Protein AF-A0A094QN52-F1 (afdb_monomer)

Sequence 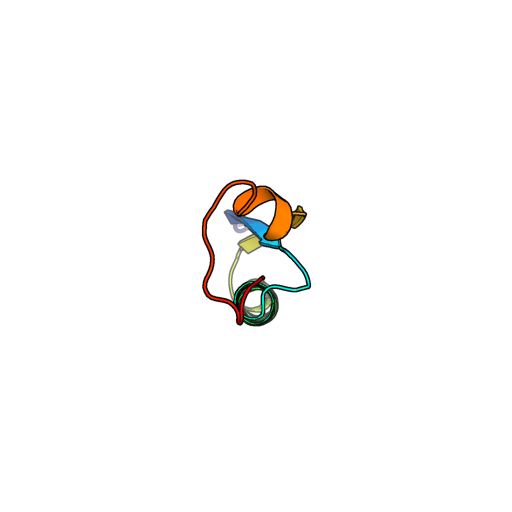(58 aa):
MTETKTTADFWFDPICPWAWIASRWMLEVEQVRPVTTNWHVMSLAVLNDGRELPEKYI

Mean predicted aligned error: 3.84 Å

Nearest PDB structures (foldseek):
  3k1m-assembly1_B  TM=5.103E-01  e=2.550E+00  Acinetobacter baylyi ADP1
  4n82-assembly1_B  TM=3.185E-01  e=5.858E+00  Streptococcus sanguinis SK36

pLDDT: mean 94.3, std 7.73, range [55.34, 98.69]

Structure (mmCIF, N/CA/C/O backbone):
data_AF-A0A094QN52-F1
#
_entry.id   AF-A0A094QN52-F1
#
loop_
_atom_site.group_PDB
_atom_site.id
_atom_site.type_symbol
_atom_site.label_atom_id
_atom_site.label_alt_id
_atom_site.label_comp_id
_atom_site.label_asym_id
_atom_site.label_entity_id
_atom_site.label_seq_id
_atom_site.pdbx_PDB_ins_code
_atom_site.Cartn_x
_atom_site.Cartn_y
_atom_site.Cartn_z
_atom_site.occupancy
_atom_site.B_iso_or_equiv
_atom_site.auth_seq_id
_atom_site.auth_comp_id
_atom_site.auth_asym_id
_atom_site.auth_atom_id
_atom_site.pdbx_PDB_model_num
ATOM 1 N N . MET A 1 1 ? -15.274 1.025 26.841 1.00 55.34 1 MET A N 1
ATOM 2 C CA . MET A 1 1 ? -13.912 0.528 26.560 1.00 55.34 1 MET A CA 1
ATOM 3 C C . MET A 1 1 ? -13.532 1.051 25.189 1.00 55.34 1 MET A C 1
ATOM 5 O O . MET A 1 1 ? -14.299 0.830 24.264 1.00 55.34 1 MET A O 1
ATOM 9 N N . THR A 1 2 ? -12.455 1.822 25.063 1.00 67.19 2 THR A N 1
ATOM 10 C CA . THR A 1 2 ? -11.925 2.223 23.751 1.00 67.19 2 THR A CA 1
ATOM 11 C C . THR A 1 2 ? -11.347 0.994 23.064 1.00 67.19 2 THR A C 1
ATOM 13 O O . THR A 1 2 ? -10.506 0.310 23.640 1.00 67.19 2 THR A O 1
ATOM 16 N N . GLU A 1 3 ? -11.840 0.692 21.869 1.00 80.00 3 GLU A N 1
ATOM 17 C CA . GLU A 1 3 ? -11.364 -0.421 21.054 1.00 80.00 3 GLU A CA 1
ATOM 18 C C . GLU A 1 3 ? -9.966 -0.089 20.511 1.00 80.00 3 GLU A C 1
ATOM 20 O O . GLU A 1 3 ? -9.764 0.953 19.883 1.00 80.00 3 GLU A O 1
ATOM 25 N N . THR A 1 4 ? -8.978 -0.938 20.803 1.00 88.06 4 THR A N 1
ATOM 26 C CA . THR A 1 4 ? -7.612 -0.764 20.294 1.00 88.06 4 THR A CA 1
ATOM 27 C C . THR A 1 4 ? -7.604 -1.050 18.800 1.00 88.06 4 THR A C 1
ATOM 29 O O . THR A 1 4 ? -7.867 -2.180 18.390 1.00 88.06 4 THR A O 1
ATOM 32 N N . LYS A 1 5 ? -7.287 -0.040 17.985 1.00 93.00 5 LYS A N 1
ATOM 33 C CA . LYS A 1 5 ? -7.177 -0.219 16.536 1.00 93.00 5 LYS A CA 1
ATOM 34 C C . LYS A 1 5 ? -5.867 -0.906 16.159 1.00 93.00 5 LYS A C 1
ATOM 36 O O . LYS A 1 5 ? -4.805 -0.521 16.644 1.00 93.00 5 LYS A O 1
ATOM 41 N N . THR A 1 6 ? -5.934 -1.891 15.269 1.00 97.44 6 THR A N 1
ATOM 42 C CA . THR A 1 6 ? -4.754 -2.484 14.626 1.00 97.44 6 THR A CA 1
ATOM 43 C C . THR A 1 6 ? -4.293 -1.598 13.468 1.00 97.44 6 THR A C 1
ATOM 45 O O . THR A 1 6 ? -5.119 -1.105 12.703 1.00 97.44 6 THR A O 1
ATOM 48 N N . THR A 1 7 ? -2.985 -1.400 13.310 1.00 98.00 7 THR A N 1
ATOM 49 C CA . THR A 1 7 ? -2.430 -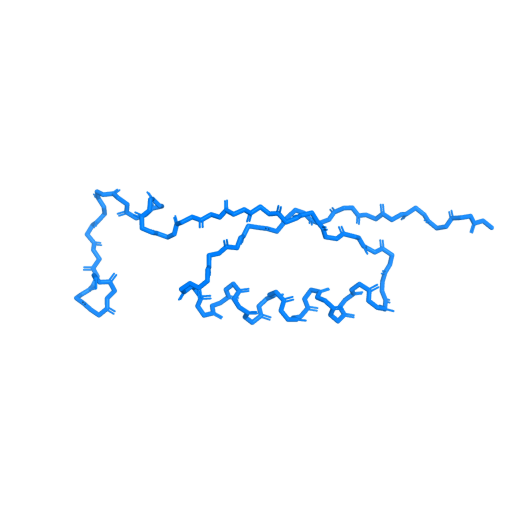0.684 12.151 1.00 98.00 7 THR A CA 1
ATOM 50 C C . THR A 1 7 ? -2.170 -1.657 11.004 1.00 98.00 7 THR A C 1
ATOM 52 O O . THR A 1 7 ? -1.560 -2.704 11.217 1.00 98.00 7 THR A O 1
ATOM 55 N N . ALA A 1 8 ? -2.609 -1.307 9.796 1.00 98.06 8 ALA A N 1
ATOM 56 C CA . ALA A 1 8 ? -2.281 -2.011 8.561 1.00 98.06 8 ALA A CA 1
A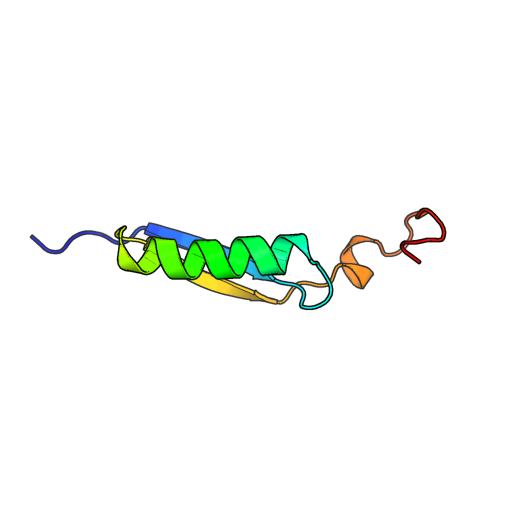TOM 57 C C . ALA A 1 8 ? -1.368 -1.135 7.693 1.00 98.06 8 ALA A C 1
ATOM 59 O O . ALA A 1 8 ? -1.808 -0.119 7.159 1.00 98.06 8 ALA A O 1
ATOM 60 N N . ASP A 1 9 ? -0.101 -1.514 7.548 1.00 98.50 9 ASP A N 1
ATOM 61 C CA . ASP A 1 9 ? 0.818 -0.834 6.636 1.00 98.50 9 ASP A CA 1
ATOM 62 C C . ASP A 1 9 ? 0.553 -1.267 5.188 1.00 98.50 9 ASP A C 1
ATOM 64 O O . ASP A 1 9 ? 0.628 -2.450 4.847 1.00 98.50 9 ASP A O 1
ATOM 68 N N . PHE A 1 10 ? 0.230 -0.303 4.329 1.00 98.56 10 PHE A N 1
ATOM 69 C CA . PHE A 1 10 ? -0.200 -0.540 2.957 1.00 98.56 10 PHE A CA 1
ATOM 70 C C . PHE A 1 10 ? 0.748 0.143 1.969 1.00 98.56 10 PHE A C 1
ATOM 72 O O . PHE A 1 10 ? 0.739 1.366 1.832 1.00 98.56 10 PHE A O 1
ATOM 79 N N . TRP A 1 11 ? 1.531 -0.650 1.235 1.00 98.50 11 TRP A N 1
ATOM 80 C CA . TRP A 1 11 ? 2.386 -0.163 0.150 1.00 98.50 11 TRP A CA 1
ATOM 81 C C . TRP A 1 11 ? 1.615 -0.101 -1.166 1.00 98.50 11 TRP A C 1
ATOM 83 O O . TRP A 1 11 ? 1.065 -1.101 -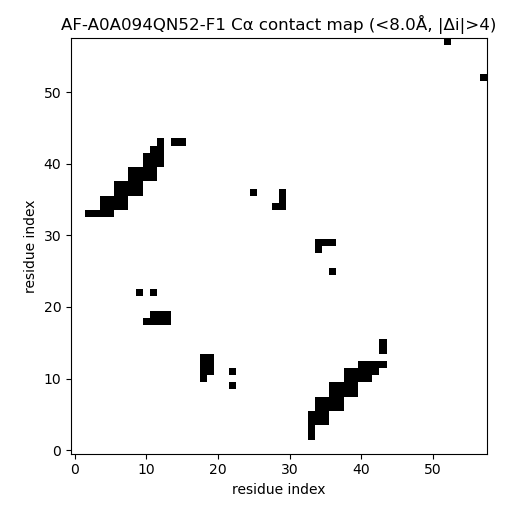1.626 1.00 98.50 11 TRP A O 1
ATOM 93 N N . PHE A 1 12 ? 1.589 1.076 -1.782 1.00 98.50 12 PHE A N 1
ATOM 94 C CA . PHE A 1 12 ? 0.757 1.364 -2.941 1.00 98.50 12 PHE A CA 1
ATOM 95 C C . PHE A 1 12 ? 1.570 1.957 -4.098 1.00 98.50 12 PHE A C 1
ATOM 97 O O . PHE A 1 12 ? 2.274 2.953 -3.924 1.00 98.50 12 PHE A O 1
ATOM 104 N N . ASP A 1 13 ? 1.428 1.354 -5.280 1.00 98.25 13 ASP A N 1
ATOM 105 C CA . ASP A 1 13 ? 1.859 1.907 -6.568 1.00 98.25 13 ASP A CA 1
ATOM 106 C C . ASP A 1 13 ? 0.608 2.130 -7.443 1.00 98.25 13 ASP A C 1
ATOM 108 O O . ASP A 1 13 ? -0.136 1.166 -7.667 1.00 98.25 13 ASP A O 1
ATOM 112 N N . PRO A 1 14 ? 0.364 3.356 -7.952 1.00 96.75 14 PRO A N 1
ATOM 113 C CA . PRO A 1 14 ? -0.787 3.672 -8.801 1.00 96.75 14 PRO A CA 1
ATOM 114 C C . PRO A 1 14 ? -0.906 2.847 -10.091 1.00 96.75 14 PRO A C 1
ATOM 116 O O . PRO A 1 14 ? -2.010 2.711 -10.614 1.00 96.75 14 PRO A O 1
ATOM 119 N N . ILE A 1 15 ? 0.198 2.311 -10.620 1.00 95.00 15 ILE A N 1
ATOM 120 C CA . ILE A 1 15 ? 0.217 1.496 -11.846 1.00 95.00 15 ILE A CA 1
ATOM 121 C C . ILE A 1 15 ? -0.210 0.050 -11.558 1.00 95.00 15 ILE A C 1
ATOM 123 O O . ILE A 1 15 ? -0.668 -0.655 -12.456 1.00 95.00 15 ILE A O 1
ATOM 127 N N . CYS A 1 16 ? -0.099 -0.413 -10.309 1.00 96.06 16 CYS A N 1
ATOM 128 C CA . CYS A 1 16 ? -0.422 -1.786 -9.946 1.00 96.06 16 CYS A CA 1
ATOM 129 C C . CYS A 1 16 ? -1.948 -1.995 -9.837 1.00 96.06 16 CYS A C 1
ATOM 131 O O . CYS A 1 16 ? -2.564 -1.525 -8.873 1.00 96.06 16 CYS A O 1
ATOM 133 N N . PRO A 1 17 ? -2.583 -2.779 -10.733 1.00 96.88 17 PRO A N 1
ATOM 134 C CA . PRO A 1 17 ? -4.030 -3.004 -10.672 1.00 96.88 17 PRO A CA 1
ATOM 135 C C . PRO A 1 17 ? -4.446 -3.756 -9.399 1.00 96.88 17 PRO A C 1
ATOM 137 O O . PRO A 1 17 ? -5.532 -3.541 -8.862 1.00 96.88 17 PRO A O 1
ATOM 140 N N . TRP A 1 18 ? -3.566 -4.609 -8.874 1.00 97.25 18 TRP A N 1
ATOM 141 C CA . TRP A 1 18 ? -3.815 -5.366 -7.649 1.00 97.25 18 TRP A CA 1
ATOM 142 C C . TRP A 1 18 ? -3.773 -4.475 -6.410 1.00 97.25 18 TRP A C 1
ATOM 144 O O . TRP A 1 18 ? -4.655 -4.579 -5.557 1.00 97.25 18 TRP A O 1
ATOM 154 N N . ALA A 1 19 ? -2.799 -3.560 -6.338 1.00 97.75 19 ALA A N 1
ATOM 155 C CA . ALA A 1 19 ? -2.731 -2.575 -5.264 1.00 97.75 19 ALA A CA 1
ATOM 156 C C . ALA A 1 19 ? -3.949 -1.641 -5.303 1.00 97.75 19 ALA A C 1
ATOM 158 O O . ALA A 1 19 ? -4.489 -1.314 -4.248 1.00 97.75 19 ALA A O 1
ATOM 159 N N . TRP A 1 20 ? -4.447 -1.281 -6.495 1.00 98.06 20 TRP A N 1
ATOM 160 C CA . TRP A 1 20 ? -5.694 -0.523 -6.637 1.00 98.06 20 TRP A CA 1
ATOM 161 C C . TRP A 1 20 ? -6.883 -1.246 -6.004 1.00 98.06 20 TRP A C 1
ATOM 163 O O . TRP A 1 20 ? -7.524 -0.689 -5.109 1.00 98.06 20 TRP A O 1
ATOM 173 N N . ILE A 1 21 ? -7.146 -2.492 -6.410 1.00 98.56 21 ILE A N 1
ATOM 174 C CA . ILE A 1 21 ? -8.269 -3.291 -5.894 1.00 98.56 21 ILE A CA 1
ATOM 175 C C . ILE A 1 21 ? -8.156 -3.461 -4.375 1.00 98.56 21 ILE A C 1
ATOM 177 O O . ILE A 1 21 ? -9.112 -3.182 -3.650 1.00 98.56 21 ILE A O 1
ATOM 181 N N . ALA A 1 22 ? -6.975 -3.847 -3.886 1.00 98.50 22 ALA A N 1
ATOM 182 C CA . ALA A 1 22 ? -6.728 -4.011 -2.459 1.00 98.50 22 ALA A CA 1
ATOM 183 C C . ALA A 1 22 ? -6.897 -2.691 -1.686 1.00 98.50 22 ALA A C 1
ATOM 185 O O . ALA A 1 22 ? -7.454 -2.708 -0.593 1.00 98.50 22 ALA A O 1
ATOM 186 N N . SER A 1 23 ? -6.505 -1.544 -2.259 1.00 98.38 23 SER A N 1
ATOM 187 C CA . SER A 1 23 ? -6.687 -0.238 -1.610 1.00 98.38 23 SER A CA 1
ATOM 188 C C . SER A 1 23 ? -8.163 0.101 -1.421 1.00 98.38 23 SER A C 1
ATOM 190 O O . SER A 1 23 ? -8.541 0.614 -0.374 1.00 98.38 23 SER A O 1
A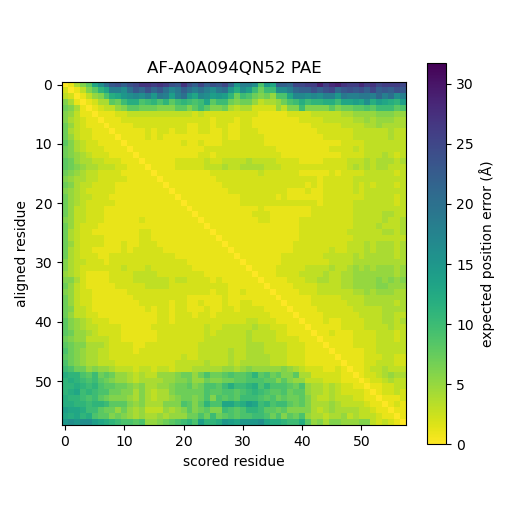TOM 192 N N . ARG A 1 24 ? -9.012 -0.202 -2.417 1.00 98.50 24 ARG A N 1
ATOM 193 C CA . ARG A 1 24 ? -10.457 0.043 -2.323 1.00 98.50 24 ARG A CA 1
ATOM 194 C C . ARG A 1 24 ? -11.077 -0.855 -1.262 1.00 98.50 24 ARG A C 1
ATOM 196 O O . ARG A 1 24 ? -11.832 -0.372 -0.431 1.00 98.50 24 ARG A O 1
ATOM 203 N N . TRP A 1 25 ? -10.693 -2.129 -1.244 1.00 98.62 25 TRP A N 1
ATOM 204 C CA . TRP A 1 25 ? -11.120 -3.061 -0.205 1.00 98.62 25 TRP A CA 1
ATOM 205 C C . TRP A 1 25 ? -10.698 -2.610 1.201 1.00 98.62 25 TRP A C 1
ATOM 207 O O . TRP A 1 25 ? -11.521 -2.644 2.112 1.00 98.62 25 TRP A O 1
ATOM 217 N N . MET A 1 26 ? -9.461 -2.139 1.385 1.00 98.50 26 MET A N 1
ATOM 218 C CA . MET A 1 26 ? -8.972 -1.695 2.694 1.00 98.50 26 MET A CA 1
ATOM 219 C C . MET A 1 26 ? -9.776 -0.502 3.238 1.00 98.50 26 M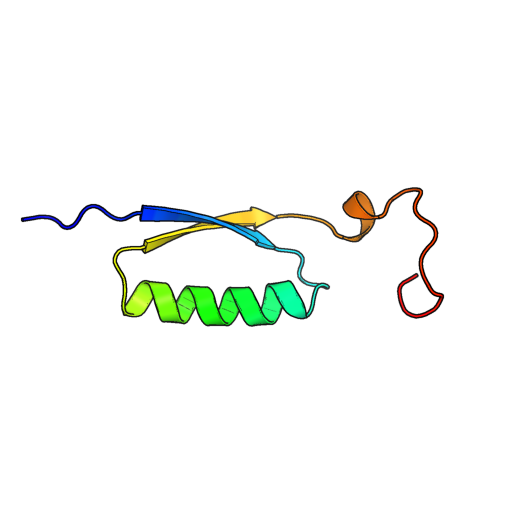ET A C 1
ATOM 221 O O . MET A 1 26 ? -10.104 -0.479 4.421 1.00 98.50 26 MET A O 1
ATOM 225 N N . LEU A 1 27 ? -10.191 0.433 2.373 1.00 98.25 27 LEU A N 1
ATOM 226 C CA . LEU A 1 27 ? -11.079 1.538 2.765 1.00 98.25 27 LEU A CA 1
ATOM 227 C C . LEU A 1 27 ? -12.469 1.063 3.221 1.00 98.25 27 LEU A C 1
ATOM 229 O O . LEU A 1 27 ? -13.062 1.669 4.109 1.00 98.25 27 LEU A O 1
ATOM 233 N N . GLU A 1 28 ? -12.998 -0.022 2.651 1.00 98.69 28 GLU A N 1
ATOM 234 C CA . GLU A 1 28 ? -14.243 -0.636 3.138 1.00 98.69 28 GLU A CA 1
ATOM 235 C C . GLU A 1 28 ? -14.032 -1.351 4.479 1.00 98.69 28 GLU A C 1
ATOM 237 O O . GLU A 1 28 ? -14.875 -1.276 5.371 1.00 98.69 28 GLU A O 1
ATOM 242 N N . VAL A 1 29 ? -12.883 -2.008 4.667 1.00 98.38 29 VAL A N 1
ATOM 243 C CA . VAL A 1 29 ? -12.541 -2.688 5.926 1.00 98.38 29 VAL A CA 1
ATOM 244 C C . VAL A 1 29 ? -12.454 -1.707 7.096 1.00 98.38 29 VAL A C 1
ATOM 246 O O . VAL A 1 29 ? -12.980 -2.022 8.165 1.00 98.38 29 VAL A O 1
ATOM 249 N N . GLU A 1 30 ? -11.857 -0.525 6.914 1.00 97.81 30 GLU A N 1
ATOM 250 C CA . GLU A 1 30 ? -11.781 0.511 7.962 1.00 97.81 30 GLU A CA 1
ATOM 251 C C . GLU A 1 30 ? -13.155 0.955 8.484 1.00 97.81 30 GLU A C 1
ATOM 253 O O . GLU A 1 30 ? -13.275 1.367 9.637 1.00 97.81 30 GLU A O 1
ATOM 258 N N . GLN A 1 31 ? -14.204 0.850 7.663 1.00 97.25 31 GLN A N 1
ATOM 259 C CA . GLN A 1 31 ? -15.566 1.215 8.058 1.00 97.25 31 GLN A CA 1
ATOM 260 C C . GLN A 1 31 ? -16.215 0.167 8.973 1.00 97.25 31 GLN A C 1
ATOM 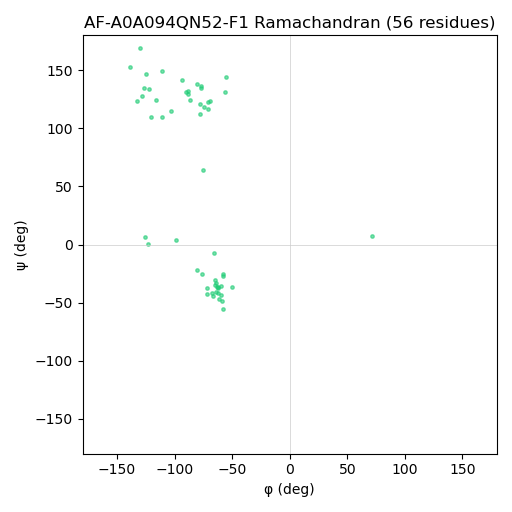262 O O . GLN A 1 31 ? -17.123 0.494 9.735 1.00 97.25 31 GLN A O 1
ATOM 267 N N . VAL A 1 32 ? -15.773 -1.095 8.905 1.00 97.81 32 VAL A N 1
ATOM 268 C CA . VAL A 1 32 ? -16.435 -2.230 9.577 1.00 97.81 32 VAL A CA 1
ATOM 269 C C . VAL A 1 32 ? -15.533 -3.007 10.540 1.00 97.81 32 VAL A C 1
ATOM 271 O O . VAL A 1 32 ? -15.981 -3.997 11.128 1.00 97.81 32 VAL A O 1
ATOM 274 N N . ARG A 1 33 ? -14.267 -2.613 10.711 1.00 97.31 33 ARG A N 1
ATOM 275 C CA . ARG A 1 33 ? -13.297 -3.240 11.624 1.00 97.31 33 ARG A CA 1
ATOM 276 C C . ARG A 1 33 ? -12.460 -2.180 12.348 1.00 97.31 33 ARG A C 1
ATOM 278 O O . ARG A 1 33 ? -12.213 -1.119 11.782 1.00 97.31 33 ARG A O 1
ATOM 285 N N . PRO A 1 34 ? -11.953 -2.467 13.560 1.00 97.19 34 PRO A N 1
ATOM 286 C CA . PRO A 1 34 ? -11.052 -1.573 14.287 1.00 97.19 34 PRO A CA 1
ATOM 287 C C . PRO A 1 34 ? -9.635 -1.609 13.694 1.00 97.19 34 PRO A C 1
ATOM 289 O O . PRO A 1 34 ? -8.681 -2.048 14.333 1.00 97.19 34 PRO A O 1
ATOM 292 N N . VAL A 1 35 ? -9.488 -1.164 12.449 1.00 97.31 35 VAL A N 1
ATOM 293 C CA . VAL A 1 35 ? -8.210 -1.078 11.736 1.00 97.31 35 VAL A CA 1
ATOM 294 C C . VAL A 1 35 ? -8.008 0.356 11.251 1.00 97.31 35 VAL A C 1
ATOM 296 O O . VAL A 1 35 ? -8.975 1.049 10.938 1.00 97.31 35 VAL A O 1
ATOM 299 N N . THR A 1 36 ? -6.756 0.806 11.213 1.00 97.81 36 THR A N 1
ATOM 300 C CA . THR A 1 36 ? -6.346 2.048 10.548 1.00 97.81 36 THR A CA 1
ATOM 301 C C . THR A 1 36 ? -5.218 1.735 9.574 1.00 97.81 36 THR A C 1
ATOM 303 O O . THR A 1 36 ? -4.263 1.041 9.926 1.00 97.81 36 THR A O 1
ATOM 306 N N . THR A 1 37 ? -5.300 2.273 8.368 1.00 98.31 37 THR A N 1
ATOM 307 C CA . THR A 1 37 ? -4.313 2.085 7.309 1.00 98.31 37 THR A CA 1
ATOM 308 C C . THR A 1 37 ? -3.228 3.144 7.412 1.00 98.31 37 THR A C 1
ATOM 310 O O . THR A 1 37 ? -3.505 4.342 7.477 1.00 98.31 37 THR A O 1
ATOM 313 N N . ASN A 1 38 ? -1.978 2.699 7.393 1.00 98.56 38 ASN A N 1
ATOM 314 C CA . ASN A 1 38 ? -0.811 3.547 7.230 1.00 98.56 38 ASN A CA 1
ATOM 315 C C . ASN A 1 38 ? -0.298 3.398 5.795 1.00 98.56 38 ASN A C 1
ATOM 317 O O . ASN A 1 38 ? 0.102 2.309 5.387 1.00 98.56 38 ASN A O 1
ATOM 321 N N . TRP A 1 39 ? -0.356 4.473 5.013 1.00 98.44 39 TRP A N 1
ATOM 322 C CA . TRP A 1 39 ? -0.060 4.421 3.584 1.00 98.44 39 TRP A CA 1
ATOM 323 C C . TRP A 1 39 ? 1.416 4.676 3.307 1.00 98.44 39 TRP A C 1
ATOM 325 O O . TRP A 1 39 ? 1.979 5.683 3.733 1.00 98.44 39 TRP A O 1
ATOM 335 N N . HIS A 1 40 ? 2.005 3.801 2.500 1.00 98.50 40 HIS A N 1
ATOM 336 C CA . HIS A 1 40 ? 3.374 3.905 2.018 1.00 98.50 40 HIS A CA 1
ATOM 337 C C . HIS A 1 40 ? 3.372 3.926 0.497 1.00 98.50 40 HIS A C 1
ATOM 339 O O . HIS A 1 40 ? 2.718 3.109 -0.150 1.00 98.50 40 HIS A O 1
ATOM 345 N N . VAL A 1 41 ? 4.133 4.837 -0.098 1.00 98.12 41 VAL A N 1
ATOM 346 C CA . VAL A 1 41 ? 4.357 4.804 -1.546 1.00 98.12 41 VAL A CA 1
ATOM 347 C C . VAL A 1 41 ? 5.379 3.713 -1.852 1.00 98.12 41 VAL A C 1
ATOM 349 O O . VAL A 1 41 ? 6.397 3.594 -1.170 1.00 98.12 41 VAL A O 1
ATOM 352 N N . MET A 1 42 ? 5.118 2.919 -2.885 1.00 97.75 42 MET A N 1
ATOM 353 C CA . MET A 1 42 ? 6.079 1.972 -3.448 1.00 97.75 42 MET A CA 1
ATOM 354 C C . MET A 1 42 ? 6.157 2.136 -4.965 1.00 97.75 42 MET A C 1
ATOM 356 O O . MET A 1 42 ? 5.341 2.839 -5.558 1.00 97.75 42 MET A O 1
ATOM 360 N N . SER A 1 43 ? 7.152 1.503 -5.586 1.00 96.69 43 SER A N 1
ATOM 361 C CA . SER A 1 43 ? 7.295 1.484 -7.039 1.00 96.69 43 SER A CA 1
ATOM 362 C C . SER A 1 43 ? 7.555 0.065 -7.529 1.00 96.69 43 SER A C 1
ATOM 364 O O . SER A 1 43 ? 8.533 -0.568 -7.129 1.00 96.69 43 SER A O 1
ATOM 366 N N . LEU A 1 44 ? 6.705 -0.417 -8.430 1.00 95.31 44 LEU A N 1
ATOM 367 C CA . LEU A 1 44 ? 6.909 -1.646 -9.183 1.00 95.31 44 LEU A CA 1
ATOM 368 C C . LEU A 1 44 ? 8.116 -1.536 -10.111 1.00 95.31 44 LEU A C 1
ATOM 370 O O . LEU A 1 44 ? 8.825 -2.522 -10.275 1.00 95.31 44 LEU A O 1
ATOM 374 N N . ALA A 1 45 ? 8.373 -0.355 -10.681 1.00 93.44 45 ALA A N 1
ATOM 375 C CA . ALA A 1 45 ? 9.551 -0.128 -11.514 1.00 93.44 45 ALA A CA 1
ATOM 376 C C . ALA A 1 45 ? 10.838 -0.351 -10.707 1.00 93.44 45 ALA A C 1
ATOM 378 O O . ALA A 1 45 ? 11.705 -1.100 -11.138 1.00 93.44 45 ALA A O 1
ATOM 379 N N . VAL A 1 46 ? 10.919 0.208 -9.492 1.00 95.50 46 VAL A N 1
ATOM 380 C CA . VAL A 1 46 ? 12.059 -0.029 -8.587 1.00 95.50 46 VAL A CA 1
ATOM 381 C C . VAL A 1 46 ? 12.097 -1.479 -8.100 1.00 95.50 46 VAL A C 1
ATOM 383 O O . VAL A 1 46 ? 13.163 -2.081 -8.053 1.00 95.50 46 VAL A O 1
ATOM 386 N N . LEU A 1 47 ? 10.948 -2.075 -7.758 1.00 94.06 47 LEU A N 1
ATOM 387 C CA . LEU A 1 47 ? 10.879 -3.476 -7.319 1.00 94.06 47 LEU A CA 1
ATOM 388 C C . LEU A 1 47 ? 11.402 -4.449 -8.385 1.00 94.06 47 LEU A C 1
ATOM 390 O O . LEU A 1 47 ? 11.972 -5.490 -8.047 1.00 94.06 47 LEU A O 1
ATOM 394 N N . ASN A 1 48 ? 11.151 -4.134 -9.654 1.00 94.06 48 ASN A N 1
ATOM 395 C CA . ASN A 1 48 ? 11.510 -4.971 -10.788 1.00 94.06 48 ASN A CA 1
ATOM 396 C C . ASN A 1 48 ? 12.807 -4.550 -11.481 1.00 94.06 48 ASN A C 1
ATOM 398 O O . ASN A 1 48 ? 13.170 -5.174 -12.476 1.00 94.06 48 ASN A O 1
ATOM 402 N N . ASP A 1 49 ? 13.513 -3.545 -10.966 1.00 94.50 49 ASP A N 1
ATOM 403 C CA . ASP A 1 49 ? 14.780 -3.114 -11.541 1.00 94.50 49 ASP A CA 1
ATOM 404 C C . ASP A 1 49 ? 15.770 -4.292 -11.623 1.00 94.50 49 ASP A C 1
ATOM 406 O O . ASP A 1 49 ? 15.919 -5.082 -10.685 1.00 94.50 49 ASP A O 1
ATOM 410 N N . GLY A 1 50 ? 16.386 -4.462 -12.794 1.00 92.75 50 GLY A N 1
ATOM 411 C CA . GLY A 1 50 ? 17.283 -5.580 -13.101 1.00 92.75 50 GLY A CA 1
ATOM 412 C C . GLY A 1 50 ? 16.628 -6.960 -13.270 1.00 92.75 50 GLY A C 1
ATOM 413 O O . GLY A 1 50 ? 17.353 -7.948 -13.395 1.00 92.75 50 GLY A O 1
ATOM 414 N N . ARG A 1 51 ? 15.291 -7.075 -13.281 1.00 94.00 51 ARG A N 1
ATOM 415 C CA . ARG A 1 51 ? 14.590 -8.343 -13.557 1.00 94.00 51 ARG A CA 1
ATOM 416 C C . ARG A 1 51 ? 14.225 -8.472 -15.031 1.00 94.00 51 ARG A C 1
ATOM 418 O O . ARG A 1 51 ? 13.761 -7.519 -15.648 1.00 94.00 51 ARG A O 1
ATOM 425 N N . GLU A 1 52 ? 14.341 -9.683 -15.570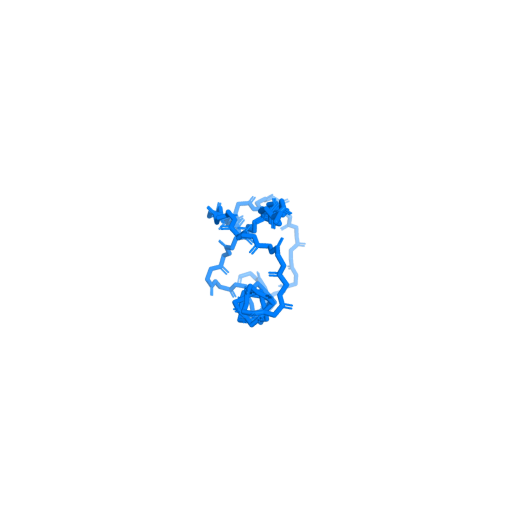 1.00 92.06 52 GLU A N 1
ATOM 426 C CA . GLU A 1 52 ? 13.729 -10.004 -16.860 1.00 92.06 52 GLU A CA 1
ATOM 427 C C . GLU A 1 52 ? 12.214 -10.157 -16.685 1.00 92.06 52 GLU A C 1
ATOM 429 O O . GLU A 1 52 ? 11.740 -11.014 -15.932 1.00 92.06 52 GLU A O 1
ATOM 434 N N . LEU A 1 53 ? 11.450 -9.307 -17.372 1.00 89.75 53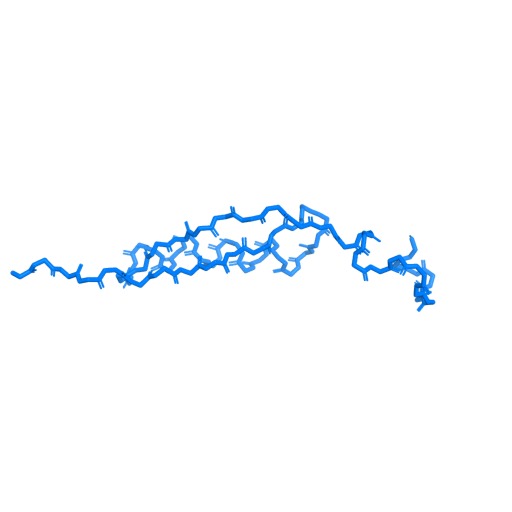 LEU A N 1
ATOM 435 C CA . LEU A 1 53 ? 9.992 -9.323 -17.357 1.00 89.75 53 LEU A CA 1
ATOM 436 C C . LEU A 1 53 ? 9.443 -9.766 -18.721 1.00 89.75 53 LEU A C 1
ATOM 438 O O . LEU A 1 53 ? 10.049 -9.482 -19.755 1.00 89.75 53 LEU A O 1
ATOM 442 N N . PRO A 1 54 ? 8.269 -10.424 -18.758 1.00 92.75 54 PRO A N 1
ATOM 443 C CA . PRO A 1 54 ? 7.533 -10.617 -20.003 1.00 92.75 54 PRO A CA 1
ATOM 444 C C . PRO A 1 54 ? 7.270 -9.276 -20.699 1.00 92.75 54 PRO A C 1
ATOM 446 O O . PRO A 1 54 ? 6.933 -8.310 -20.022 1.00 92.75 54 PRO A O 1
ATOM 449 N N . GLU A 1 55 ? 7.312 -9.240 -22.034 1.00 88.31 55 GLU A N 1
ATOM 450 C CA . GLU A 1 55 ? 7.181 -8.008 -22.841 1.00 88.31 55 GLU A CA 1
ATOM 451 C C . GLU A 1 55 ? 5.965 -7.145 -22.469 1.00 88.31 55 GLU A C 1
ATOM 453 O O . GLU A 1 55 ? 6.048 -5.927 -22.415 1.00 88.31 55 GLU A O 1
ATOM 458 N N . LYS A 1 56 ? 4.845 -7.778 -22.112 1.00 87.88 56 LYS A N 1
ATOM 459 C CA . LYS A 1 56 ? 3.620 -7.089 -21.672 1.00 87.88 56 LYS A CA 1
ATOM 460 C C . LYS A 1 56 ? 3.730 -6.326 -20.336 1.00 87.88 56 LYS A C 1
ATOM 462 O O . LYS A 1 56 ? 2.748 -5.710 -19.929 1.00 87.88 56 LYS A O 1
ATOM 467 N N . TYR A 1 57 ? 4.841 -6.458 -19.616 1.00 83.56 57 TYR A N 1
ATOM 468 C CA . TYR A 1 57 ? 5.102 -5.846 -18.307 1.00 83.56 57 TYR A CA 1
ATOM 469 C C . TYR A 1 57 ? 6.395 -5.022 -18.273 1.00 83.56 57 TYR A C 1
ATOM 471 O O . TYR A 1 57 ? 6.787 -4.586 -17.190 1.00 83.56 57 TYR A O 1
ATOM 479 N N . ILE A 1 58 ? 7.048 -4.851 -19.427 1.00 79.06 58 ILE A N 1
ATOM 480 C CA . ILE A 1 58 ? 8.118 -3.867 -19.620 1.00 79.06 58 ILE A CA 1
ATOM 481 C C . ILE A 1 58 ? 7.483 -2.483 -19.779 1.00 79.06 58 ILE A C 1
ATOM 483 O O . ILE A 1 58 ? 6.434 -2.392 -20.458 1.00 79.06 58 ILE A O 1
#

Organism: NCBI:txid449393

Solvent-accessible surface area (backbone atoms only — not comparable to full-atom values): 3730 Å² total; per-residue (Å²): 132,88,80,80,61,46,80,43,80,43,72,39,32,96,85,39,68,64,43,50,55,50,51,56,51,51,61,55,45,46,77,77,44,66,44,45,79,44,83,38,84,49,53,66,68,69,73,45,61,97,56,93,62,63,76,94,73,106

InterPro domains:
  IPR036249 Thioredoxin-like superfamily [SSF52833] (6-49)
  IPR053977 Thioredoxin-like reductase Rv2466c-like [PF22234] (15-57)

Radius of gyration: 15.21 Å; Cα contacts (8 Å, |Δi|>4): 54; chains: 1; bounding box: 34×15×49 Å

Foldseek 3Di:
DDDAAAEDEQEDDPVDVVSVVVVVVVVVCVVPDSYDYDYDYDDPCVVCVPHDDDPVVD

Secondary structure (DSSP, 8-state):
-PPPPEEEEEEE-TT-HHHHHHHHHHHHHHHHSSEEEEEEE--HHHHTTT----GGG-